Protein AF-C6PRY8-F1 (afdb_monomer_lite)

pLDDT: mean 89.49, std 10.5, range [47.91, 98.25]

Secondary structure (DSSP, 8-state):
-PPPHHHHHHHHHHHHHTT-----SEEEEEEETTEEEEEEEE-----TTS--SSSSPPPTT-EEEEEEEE-S-----S------HHHHHH-STT----GGGTS---HHHHHHHHHHHHHH-

Sequence (121 aa):
MGLSAANYNMLMELLDYYKVDVIKNASLIKYQDGTAEIKVIQKNYPNSNNRARFPYAIGPQGIATTVKLPVDHIVVSIGYISNNSLYEAVKGDNVYLIGDAKFPTNVMEAIWSAYEIAMEI

Organism: NCBI:txid536227

Structure (mmCIF, N/CA/C/O backbone):
data_AF-C6PRY8-F1
#
_entry.id   AF-C6PRY8-F1
#
loop_
_atom_site.group_PDB
_atom_site.id
_atom_site.type_symbol
_atom_site.label_atom_id
_atom_site.label_alt_id
_atom_site.label_comp_id
_atom_site.label_asym_id
_atom_site.label_entity_id
_atom_site.label_seq_id
_atom_site.pdbx_PDB_ins_code
_atom_site.Cartn_x
_atom_site.Cartn_y
_atom_site.Cartn_z
_atom_site.occupancy
_atom_site.B_iso_or_equiv
_atom_site.auth_seq_id
_atom_site.auth_comp_id
_atom_site.auth_asym_id
_atom_site.auth_atom_id
_atom_site.pdbx_PDB_model_num
ATOM 1 N N . MET A 1 1 ? 10.172 4.227 12.760 1.00 47.91 1 MET A N 1
ATOM 2 C CA . MET A 1 1 ? 11.074 3.104 13.098 1.00 47.91 1 MET A CA 1
ATOM 3 C C . MET A 1 1 ? 11.418 2.364 11.812 1.00 47.91 1 MET A C 1
ATOM 5 O O . MET A 1 1 ? 10.540 2.237 10.968 1.00 47.91 1 MET A O 1
ATOM 9 N N . GLY A 1 2 ? 12.677 1.968 11.610 1.00 62.31 2 GLY A N 1
ATOM 10 C CA . GLY A 1 2 ? 13.076 1.192 10.428 1.00 62.31 2 GLY A CA 1
ATOM 11 C C . GLY A 1 2 ? 12.588 -0.254 10.521 1.00 62.31 2 GLY A C 1
ATOM 12 O O . GLY A 1 2 ? 12.432 -0.777 11.623 1.00 62.31 2 GLY A O 1
ATOM 13 N N . LEU A 1 3 ? 12.339 -0.897 9.378 1.00 73.38 3 LEU A N 1
ATOM 14 C CA . LEU A 1 3 ? 12.062 -2.334 9.342 1.00 73.38 3 LEU A CA 1
ATOM 15 C C . LEU A 1 3 ? 13.277 -3.096 9.899 1.00 73.38 3 LEU A C 1
ATOM 17 O O . LEU A 1 3 ? 14.416 -2.715 9.626 1.00 73.38 3 LEU A O 1
ATOM 21 N N . SER A 1 4 ? 13.046 -4.178 10.646 1.00 89.06 4 SER A N 1
ATOM 22 C CA . SER A 1 4 ? 14.125 -5.088 11.048 1.00 89.06 4 SER A CA 1
ATOM 23 C C . SER A 1 4 ? 14.897 -5.554 9.812 1.00 89.06 4 SER A C 1
ATOM 25 O O . SER A 1 4 ? 14.297 -6.046 8.853 1.00 89.06 4 SER A O 1
ATOM 27 N N . ALA A 1 5 ? 16.225 -5.415 9.841 1.00 91.00 5 ALA A N 1
ATOM 28 C CA . ALA A 1 5 ? 17.087 -5.819 8.732 1.00 91.00 5 ALA A CA 1
ATOM 29 C C . ALA A 1 5 ? 16.930 -7.312 8.402 1.00 91.00 5 ALA A C 1
ATOM 31 O O . ALA A 1 5 ? 16.909 -7.681 7.232 1.00 91.00 5 ALA A O 1
ATOM 32 N N . ALA A 1 6 ? 16.740 -8.158 9.422 1.00 93.25 6 ALA A N 1
ATOM 33 C CA . ALA A 1 6 ? 16.499 -9.586 9.232 1.00 93.25 6 ALA A CA 1
ATOM 34 C C . ALA A 1 6 ? 15.191 -9.846 8.467 1.00 93.25 6 ALA A C 1
ATOM 36 O O . ALA A 1 6 ? 15.186 -10.603 7.500 1.00 93.25 6 ALA A O 1
ATOM 37 N N . ASN A 1 7 ? 14.105 -9.157 8.839 1.00 93.44 7 ASN A N 1
ATOM 38 C CA . ASN A 1 7 ? 12.811 -9.300 8.166 1.00 93.44 7 ASN A CA 1
ATOM 39 C C . ASN A 1 7 ? 12.884 -8.808 6.715 1.00 93.44 7 ASN A C 1
ATOM 41 O O . ASN A 1 7 ? 12.315 -9.428 5.820 1.00 93.44 7 ASN A O 1
ATOM 45 N N . TYR A 1 8 ? 13.596 -7.701 6.479 1.00 91.81 8 TYR A N 1
ATOM 46 C CA . TYR A 1 8 ? 13.797 -7.167 5.134 1.00 91.81 8 TYR A CA 1
ATOM 47 C C . TYR A 1 8 ? 14.550 -8.166 4.251 1.00 91.81 8 TYR A C 1
ATOM 49 O O . TYR A 1 8 ? 14.096 -8.481 3.153 1.00 91.81 8 TYR A O 1
ATOM 57 N N . ASN A 1 9 ? 15.681 -8.681 4.740 1.00 93.50 9 ASN A N 1
ATOM 58 C CA . ASN A 1 9 ? 16.528 -9.599 3.982 1.00 93.50 9 ASN A CA 1
ATOM 59 C C . ASN A 1 9 ? 15.794 -10.904 3.664 1.00 93.50 9 ASN A C 1
ATOM 61 O O . ASN A 1 9 ? 15.780 -11.309 2.506 1.00 93.50 9 ASN A O 1
ATOM 65 N N . MET A 1 10 ? 15.099 -11.491 4.645 1.00 95.56 10 MET A N 1
ATOM 66 C CA . MET A 1 10 ? 14.277 -12.685 4.430 1.00 95.56 10 MET A CA 1
ATOM 67 C C . MET A 1 10 ? 13.245 -12.465 3.316 1.00 95.56 10 MET A C 1
ATOM 69 O O . MET A 1 10 ? 13.084 -13.313 2.443 1.00 95.56 10 MET A O 1
ATOM 73 N N . LEU A 1 11 ? 12.554 -11.319 3.310 1.00 94.44 11 LEU A N 1
ATOM 74 C CA . LEU A 1 11 ? 11.578 -11.018 2.265 1.00 94.44 11 LEU A CA 1
ATOM 75 C C . LEU A 1 11 ? 12.238 -10.909 0.884 1.00 94.44 11 LEU A C 1
ATOM 77 O O . LEU A 1 11 ? 11.690 -11.420 -0.087 1.00 94.44 11 LEU A O 1
ATOM 81 N N . MET A 1 12 ? 13.401 -10.260 0.785 1.00 93.38 12 MET A N 1
ATOM 82 C CA . MET A 1 12 ? 14.124 -10.154 -0.487 1.00 93.38 12 MET A CA 1
ATOM 83 C C . MET A 1 12 ? 14.576 -11.525 -1.001 1.00 93.38 12 MET A C 1
ATOM 85 O O . MET A 1 12 ? 14.422 -11.800 -2.188 1.00 93.38 12 MET A O 1
ATOM 89 N N . GLU A 1 13 ? 15.066 -12.394 -0.116 1.00 95.50 13 GLU A N 1
ATOM 90 C CA . GLU A 1 13 ? 15.440 -13.773 -0.455 1.00 95.50 13 GLU A CA 1
ATOM 91 C C . GLU A 1 13 ? 14.233 -14.589 -0.933 1.00 95.50 13 GLU A C 1
ATOM 93 O O . GLU A 1 13 ? 14.338 -15.333 -1.905 1.00 95.50 13 GLU A O 1
ATOM 98 N N . LEU A 1 14 ? 13.062 -14.416 -0.310 1.00 97.12 14 LEU A N 1
ATOM 99 C CA . LEU A 1 14 ? 11.831 -15.069 -0.760 1.00 97.12 14 LEU A CA 1
ATOM 100 C C . LEU A 1 14 ? 11.388 -14.571 -2.141 1.00 97.12 14 LEU A C 1
ATOM 102 O O . LEU A 1 14 ? 11.016 -15.384 -2.984 1.00 97.12 14 LEU A O 1
ATOM 106 N N . LEU A 1 15 ? 11.429 -13.260 -2.391 1.00 96.56 15 LEU A N 1
ATOM 107 C CA . LEU A 1 15 ? 11.082 -12.705 -3.703 1.00 96.56 15 LEU A CA 1
ATOM 108 C C . LEU A 1 15 ? 12.004 -13.252 -4.801 1.00 96.56 15 LEU A C 1
ATOM 110 O O . LEU A 1 15 ? 11.510 -13.623 -5.864 1.00 96.56 15 LEU A O 1
ATOM 114 N N . ASP A 1 16 ? 13.306 -13.362 -4.527 1.00 95.81 16 ASP A N 1
ATOM 115 C CA . ASP A 1 16 ? 14.277 -13.950 -5.456 1.00 95.81 16 ASP A CA 1
ATOM 116 C C . ASP A 1 16 ? 14.021 -15.450 -5.679 1.00 95.81 16 ASP A C 1
ATOM 118 O O . ASP A 1 16 ? 13.931 -15.909 -6.819 1.00 95.81 16 ASP A O 1
ATOM 122 N N . TYR A 1 17 ? 13.783 -16.209 -4.603 1.00 96.56 17 TYR A N 1
ATOM 123 C CA . TYR A 1 17 ? 13.469 -17.640 -4.675 1.00 96.56 17 TYR A CA 1
ATOM 124 C C . TYR A 1 17 ? 12.234 -17.928 -5.544 1.00 96.56 17 TYR A C 1
ATOM 126 O O . TYR A 1 17 ? 12.247 -18.842 -6.373 1.00 96.56 17 TYR A O 1
ATOM 134 N N . TYR A 1 18 ? 11.179 -17.121 -5.397 1.00 97.81 18 TYR A N 1
ATOM 135 C CA . TYR A 1 18 ? 9.958 -17.219 -6.203 1.00 97.81 18 TYR A CA 1
ATOM 136 C C . TYR A 1 18 ? 10.048 -16.499 -7.556 1.00 97.81 18 TYR A C 1
ATOM 138 O O . TYR A 1 18 ? 9.070 -16.507 -8.303 1.00 97.81 18 TYR A O 1
ATOM 146 N N . LYS A 1 19 ? 11.211 -15.928 -7.902 1.00 96.75 19 LYS A N 1
ATOM 147 C CA . LYS A 1 19 ? 11.474 -15.236 -9.173 1.00 96.75 19 LYS A CA 1
ATOM 148 C C . LYS A 1 19 ? 10.493 -14.088 -9.432 1.00 96.75 19 LYS A C 1
ATOM 150 O O . LYS A 1 19 ? 9.995 -13.918 -10.542 1.00 96.75 19 LYS A O 1
ATOM 155 N N . VAL A 1 20 ? 10.188 -13.321 -8.388 1.00 96.38 20 VAL A N 1
ATOM 156 C CA . VAL A 1 20 ? 9.327 -12.141 -8.478 1.00 96.38 20 VAL A CA 1
ATOM 157 C C . VAL A 1 20 ? 10.146 -10.958 -8.986 1.00 96.38 20 VAL A C 1
ATOM 159 O O . VAL A 1 20 ? 11.085 -10.511 -8.328 1.00 96.38 20 VAL A O 1
ATOM 162 N N . ASP A 1 21 ? 9.757 -10.406 -10.134 1.00 93.50 21 ASP A N 1
ATOM 163 C CA . ASP A 1 21 ? 10.399 -9.219 -10.694 1.00 93.50 21 ASP A CA 1
ATOM 164 C C . ASP A 1 21 ? 10.050 -7.958 -9.887 1.00 93.50 21 ASP A C 1
ATOM 166 O O . ASP A 1 21 ? 8.900 -7.517 -9.829 1.00 93.50 21 ASP A O 1
ATOM 170 N N . VAL A 1 22 ? 11.064 -7.332 -9.278 1.00 91.81 22 VAL A N 1
ATOM 171 C CA . VAL A 1 22 ? 10.897 -6.118 -8.463 1.00 91.81 22 VAL A CA 1
ATOM 172 C C . VAL A 1 22 ? 11.379 -4.880 -9.217 1.00 91.81 22 VAL A C 1
ATOM 174 O O . VAL A 1 22 ? 12.580 -4.646 -9.379 1.00 91.81 22 VAL A O 1
ATOM 177 N N . ILE A 1 23 ? 10.439 -4.013 -9.601 1.00 91.00 23 ILE A N 1
ATOM 178 C CA . ILE A 1 23 ? 10.731 -2.733 -10.260 1.00 91.00 23 ILE A CA 1
ATOM 179 C C . ILE A 1 23 ? 10.607 -1.590 -9.245 1.00 91.00 23 ILE A C 1
ATOM 181 O O . ILE A 1 23 ? 9.522 -1.266 -8.767 1.00 91.00 23 ILE A O 1
ATOM 185 N N . LYS A 1 24 ? 11.732 -0.945 -8.916 1.00 89.88 24 LYS A N 1
ATOM 186 C CA . LYS A 1 24 ? 11.788 0.190 -7.974 1.00 89.88 24 LYS A CA 1
ATOM 187 C C . LYS A 1 24 ? 11.723 1.535 -8.693 1.00 89.88 24 LYS A C 1
ATOM 189 O O . LYS A 1 24 ? 12.070 1.637 -9.866 1.00 89.88 24 LYS A O 1
ATOM 194 N N . ASN A 1 25 ? 11.358 2.585 -7.952 1.00 90.94 25 ASN A N 1
ATOM 195 C CA . ASN A 1 25 ? 11.149 3.940 -8.486 1.00 90.94 25 ASN A CA 1
ATOM 196 C C . ASN A 1 25 ? 10.159 3.955 -9.664 1.00 90.94 25 ASN A C 1
ATOM 198 O O . ASN A 1 25 ? 10.344 4.695 -10.632 1.00 90.94 25 ASN A O 1
ATOM 202 N N . ALA A 1 26 ? 9.153 3.088 -9.587 1.00 92.38 26 ALA A N 1
ATOM 203 C CA . ALA A 1 26 ? 8.157 2.883 -10.616 1.00 92.38 26 ALA A CA 1
ATOM 204 C C . ALA A 1 26 ? 6.792 3.394 -10.145 1.00 92.38 26 ALA A C 1
ATOM 206 O O . ALA A 1 26 ? 6.477 3.358 -8.955 1.00 92.38 26 ALA A O 1
ATOM 207 N N . SER A 1 27 ? 5.973 3.866 -11.077 1.00 94.25 27 SER A N 1
ATOM 208 C CA . SER A 1 27 ? 4.586 4.256 -10.825 1.00 94.25 27 SER A CA 1
ATOM 209 C C . SER A 1 27 ? 3.723 3.841 -12.008 1.00 94.25 27 SER A C 1
ATOM 211 O O . SER A 1 27 ? 4.053 4.150 -13.155 1.00 94.25 27 SER A O 1
ATOM 213 N N . LEU A 1 28 ? 2.620 3.145 -11.732 1.00 94.12 28 LEU A N 1
ATOM 214 C CA . LEU A 1 28 ? 1.623 2.802 -12.741 1.00 94.12 28 LEU A CA 1
ATOM 215 C C . LEU A 1 28 ? 0.912 4.084 -13.194 1.00 94.12 28 LEU A C 1
ATOM 217 O O . LEU A 1 28 ? 0.346 4.797 -12.370 1.00 94.12 28 LEU A O 1
ATOM 221 N N . ILE A 1 29 ? 0.956 4.382 -14.492 1.00 94.56 29 ILE A N 1
ATOM 222 C CA . ILE A 1 29 ? 0.251 5.529 -15.078 1.00 94.56 29 ILE A CA 1
ATOM 223 C C . ILE A 1 29 ? -1.145 5.101 -15.523 1.00 94.56 29 ILE A C 1
ATOM 225 O O . ILE A 1 29 ? -2.121 5.815 -15.304 1.00 94.56 29 ILE A O 1
ATOM 229 N N . LYS A 1 30 ? -1.226 3.954 -16.202 1.00 94.31 30 LYS A N 1
ATOM 230 C CA . LYS A 1 30 ? -2.427 3.533 -16.920 1.00 94.31 30 LYS A CA 1
ATOM 231 C C . LYS A 1 30 ? -2.412 2.031 -17.181 1.00 94.31 30 LYS A C 1
ATOM 233 O O . LYS A 1 30 ? -1.351 1.447 -17.366 1.00 94.31 30 LYS A O 1
ATOM 238 N N . TYR A 1 31 ? -3.597 1.432 -17.231 1.00 94.06 31 TYR A N 1
ATOM 239 C CA . TYR A 1 31 ? -3.808 0.056 -17.672 1.00 94.06 31 TYR A CA 1
ATOM 240 C C . TYR A 1 31 ? -4.977 0.019 -18.651 1.00 94.06 31 TYR A C 1
ATOM 242 O O . TYR A 1 31 ? -6.083 0.426 -18.292 1.00 94.06 31 TYR A O 1
ATOM 250 N N . GLN A 1 32 ? -4.716 -0.395 -19.890 1.00 93.31 32 GLN A N 1
ATOM 251 C CA . GLN A 1 32 ? -5.715 -0.549 -20.952 1.00 93.31 32 GLN A CA 1
ATOM 252 C C . GLN A 1 32 ? -5.319 -1.714 -21.854 1.00 93.31 32 GLN A C 1
ATOM 254 O O . GLN A 1 32 ? -4.131 -1.944 -22.072 1.00 93.31 32 GLN A O 1
ATOM 259 N N . ASP A 1 33 ? -6.318 -2.439 -22.356 1.00 92.31 33 ASP A N 1
ATOM 260 C CA . ASP A 1 33 ? -6.144 -3.511 -23.343 1.00 92.31 33 ASP A CA 1
ATOM 261 C C . ASP A 1 33 ? -5.077 -4.551 -22.941 1.00 92.31 33 ASP A C 1
ATOM 263 O O . ASP A 1 33 ? -4.218 -4.930 -23.736 1.00 92.31 33 ASP A O 1
ATOM 267 N N . GLY A 1 34 ? -5.074 -4.970 -21.667 1.00 93.06 34 GLY A N 1
ATOM 268 C CA . GLY A 1 34 ? -4.114 -5.957 -21.147 1.00 93.06 34 GLY A CA 1
ATOM 269 C C . GLY A 1 34 ? -2.676 -5.444 -21.020 1.00 93.06 34 GLY A C 1
ATOM 270 O O . GLY A 1 34 ? -1.754 -6.229 -20.821 1.00 93.06 34 GLY A O 1
ATOM 271 N N . THR A 1 35 ? -2.447 -4.133 -21.149 1.00 95.19 35 THR A N 1
ATOM 272 C CA . THR A 1 35 ? -1.113 -3.528 -21.073 1.00 95.19 35 THR A CA 1
ATOM 273 C C . THR A 1 35 ? -1.053 -2.454 -19.991 1.00 95.19 35 THR A C 1
ATOM 275 O O . THR A 1 35 ? -1.803 -1.475 -20.005 1.00 95.19 35 THR A O 1
ATOM 278 N N . ALA A 1 36 ? -0.116 -2.616 -19.059 1.00 95.50 36 ALA A N 1
ATOM 279 C CA . ALA A 1 36 ? 0.219 -1.632 -18.041 1.00 95.50 36 ALA A CA 1
ATOM 280 C C . ALA A 1 36 ? 1.323 -0.689 -18.542 1.00 95.50 36 ALA A C 1
ATOM 282 O O . ALA A 1 36 ? 2.397 -1.125 -18.958 1.00 95.50 36 ALA A O 1
ATOM 283 N N . GLU A 1 37 ? 1.077 0.617 -18.471 1.00 95.62 37 GLU A N 1
ATOM 284 C CA . GLU A 1 37 ? 2.069 1.661 -18.722 1.00 95.62 37 GLU A CA 1
ATOM 285 C C . GLU A 1 37 ? 2.658 2.134 -17.393 1.00 95.62 37 GLU A C 1
ATOM 287 O O . GLU A 1 37 ? 1.965 2.694 -16.538 1.00 95.62 37 GLU A O 1
ATOM 292 N N . ILE A 1 38 ? 3.957 1.907 -17.220 1.00 94.38 38 ILE A N 1
ATOM 293 C CA . ILE A 1 38 ? 4.679 2.144 -15.974 1.00 94.38 38 ILE A CA 1
ATOM 294 C C . ILE A 1 38 ? 5.745 3.208 -16.223 1.00 94.38 38 ILE A C 1
ATOM 296 O O . ILE A 1 38 ? 6.599 3.065 -17.097 1.00 94.38 38 ILE A O 1
ATOM 300 N N . LYS A 1 39 ? 5.733 4.273 -15.424 1.00 94.50 39 LYS A N 1
ATOM 301 C CA . LYS A 1 39 ? 6.807 5.267 -15.382 1.00 94.50 39 LYS A CA 1
ATOM 302 C C . LYS A 1 39 ? 7.892 4.782 -14.439 1.00 94.50 39 LYS A C 1
ATOM 304 O O . LYS A 1 39 ? 7.617 4.608 -13.259 1.00 94.50 39 LYS A O 1
ATOM 309 N N . VAL A 1 40 ? 9.116 4.628 -14.922 1.00 91.88 40 VAL A N 1
ATOM 310 C CA . VAL A 1 40 ? 10.281 4.257 -14.113 1.00 91.88 40 VAL A CA 1
ATOM 311 C C . VAL A 1 40 ? 11.268 5.415 -14.096 1.00 91.88 40 VAL A C 1
ATOM 313 O O . VAL A 1 40 ? 11.645 5.936 -15.146 1.00 91.88 40 VAL A O 1
ATOM 316 N N . ILE A 1 41 ? 11.699 5.825 -12.906 1.00 88.31 41 ILE A N 1
ATOM 317 C CA . ILE A 1 41 ? 12.750 6.830 -12.740 1.00 88.31 41 ILE A CA 1
ATOM 318 C C . ILE A 1 41 ? 14.092 6.107 -12.635 1.00 88.31 41 ILE A C 1
ATOM 320 O O . ILE A 1 41 ? 14.409 5.469 -11.628 1.00 88.31 41 ILE A O 1
ATOM 324 N N . GLN A 1 42 ? 14.900 6.233 -13.681 1.00 80.50 42 GLN A N 1
ATOM 325 C CA . GLN A 1 42 ? 16.249 5.693 -13.726 1.00 80.50 42 GLN A CA 1
ATOM 326 C C . GLN A 1 42 ? 17.231 6.714 -13.157 1.00 80.50 42 GLN A C 1
ATOM 328 O O . GLN A 1 42 ? 17.368 7.834 -13.652 1.00 80.50 42 GLN A O 1
ATOM 333 N N . LYS A 1 43 ? 17.929 6.314 -12.098 1.00 75.81 43 LYS A N 1
ATOM 334 C CA . LYS A 1 43 ? 19.009 7.093 -11.490 1.00 75.81 43 LYS A CA 1
ATOM 335 C C . LYS A 1 43 ? 20.357 6.516 -11.905 1.00 75.81 43 LYS A C 1
ATOM 337 O O . LYS A 1 43 ? 20.497 5.303 -12.065 1.00 75.81 43 LYS A O 1
ATOM 342 N N . ASN A 1 44 ? 21.359 7.380 -12.039 1.00 70.38 44 ASN A N 1
ATOM 343 C CA . ASN A 1 44 ? 22.718 6.980 -12.398 1.00 70.38 44 ASN A CA 1
ATOM 344 C C . ASN A 1 44 ? 23.501 6.504 -11.164 1.00 70.38 44 ASN A C 1
ATOM 346 O O . ASN A 1 44 ? 24.512 7.095 -10.794 1.00 70.38 44 ASN A O 1
ATOM 350 N N . TYR A 1 45 ? 23.001 5.467 -10.485 1.00 68.44 45 TYR A N 1
ATOM 351 C CA . TYR A 1 45 ? 23.767 4.841 -9.411 1.00 68.44 45 TYR A CA 1
ATOM 352 C C . TYR A 1 45 ? 24.940 4.048 -10.006 1.00 68.44 45 TYR A C 1
ATOM 354 O O . TYR A 1 45 ? 24.733 3.333 -10.997 1.00 68.44 45 TYR A O 1
ATOM 362 N N . PRO A 1 46 ? 26.146 4.156 -9.419 1.00 63.25 46 PRO A N 1
ATOM 363 C CA . PRO A 1 46 ? 27.286 3.363 -9.843 1.00 63.25 46 PRO A CA 1
ATOM 364 C C . PRO A 1 46 ? 26.978 1.868 -9.710 1.00 63.25 46 PRO A C 1
ATOM 366 O O . PRO A 1 46 ? 26.298 1.437 -8.778 1.00 63.25 46 PRO A O 1
ATOM 369 N N . ASN A 1 47 ? 27.440 1.075 -10.675 1.00 67.94 47 ASN A N 1
ATOM 370 C CA . ASN A 1 47 ? 27.351 -0.382 -10.599 1.00 67.94 47 ASN A CA 1
ATOM 371 C C . ASN A 1 47 ? 28.323 -0.947 -9.542 1.00 67.94 47 ASN A C 1
ATOM 373 O O . ASN A 1 47 ? 29.090 -0.207 -8.932 1.00 67.94 47 ASN A O 1
ATOM 377 N N . SER A 1 48 ? 28.327 -2.269 -9.348 1.00 66.69 48 SER A N 1
ATOM 378 C CA . SER A 1 48 ? 29.225 -2.965 -8.407 1.00 66.69 48 SER A CA 1
ATOM 379 C C . SER A 1 48 ? 30.721 -2.711 -8.647 1.00 66.69 48 SER A C 1
ATOM 381 O O . SER A 1 48 ? 31.521 -2.889 -7.737 1.00 66.69 48 SER A O 1
ATOM 383 N N . ASN A 1 49 ? 31.095 -2.238 -9.839 1.00 74.62 49 ASN A N 1
ATOM 384 C CA . ASN A 1 49 ? 32.458 -1.848 -10.207 1.00 74.62 49 ASN A CA 1
ATOM 385 C C . ASN A 1 49 ? 32.681 -0.326 -10.131 1.00 74.62 49 ASN A C 1
ATOM 387 O O . ASN A 1 49 ? 33.596 0.200 -10.765 1.00 74.62 49 ASN A O 1
ATOM 391 N N . ASN A 1 50 ? 31.825 0.395 -9.403 1.00 73.50 50 ASN A N 1
ATOM 392 C CA . ASN A 1 50 ? 31.858 1.845 -9.220 1.00 73.50 50 ASN A CA 1
ATOM 393 C C . ASN A 1 50 ? 31.783 2.679 -10.517 1.00 73.50 50 ASN A C 1
ATOM 395 O O . ASN A 1 50 ? 32.140 3.857 -10.528 1.00 73.50 50 ASN A O 1
ATOM 399 N N . ARG A 1 51 ? 31.300 2.100 -11.624 1.00 71.31 51 ARG A N 1
ATOM 400 C CA . ARG A 1 51 ? 31.130 2.811 -12.900 1.00 71.31 51 ARG A CA 1
ATOM 401 C C . ARG A 1 51 ? 29.720 3.368 -13.023 1.00 71.31 51 ARG A C 1
ATOM 403 O O . ARG A 1 51 ? 28.751 2.676 -12.709 1.00 71.31 51 ARG A O 1
ATOM 410 N N . ALA A 1 52 ? 29.612 4.595 -13.532 1.00 64.69 52 ALA A N 1
ATOM 411 C CA . ALA A 1 52 ? 28.334 5.183 -13.915 1.00 64.69 52 ALA A CA 1
ATOM 412 C C . ALA A 1 52 ? 27.610 4.274 -14.922 1.00 64.69 52 ALA A C 1
ATOM 414 O O . ALA A 1 52 ? 28.224 3.728 -15.840 1.00 64.69 52 ALA A O 1
ATOM 415 N N . ARG A 1 53 ? 26.298 4.106 -14.738 1.00 67.50 53 ARG A N 1
ATOM 416 C CA . ARG A 1 53 ? 25.446 3.291 -15.613 1.00 67.50 53 ARG A CA 1
ATOM 417 C C . ARG A 1 53 ? 25.203 3.974 -16.961 1.00 67.50 53 ARG A C 1
ATOM 419 O O . ARG A 1 53 ? 25.060 3.289 -17.967 1.00 67.50 53 ARG A O 1
ATOM 426 N N . PHE A 1 54 ? 25.170 5.305 -16.979 1.00 71.19 54 PHE A N 1
ATOM 427 C CA . PHE A 1 54 ? 24.959 6.107 -18.183 1.00 71.19 54 PHE A CA 1
ATOM 428 C C . PHE A 1 54 ? 26.183 6.976 -18.505 1.00 71.19 54 PHE A C 1
ATOM 430 O O . PHE A 1 54 ? 26.809 7.493 -17.576 1.00 71.19 54 PHE A O 1
ATOM 437 N N . PRO A 1 55 ? 26.503 7.180 -19.801 1.00 72.25 55 PRO A N 1
ATOM 438 C CA . PRO A 1 55 ? 27.650 7.981 -20.237 1.00 72.25 55 PRO A CA 1
ATOM 439 C C . PRO A 1 55 ? 27.441 9.500 -20.089 1.00 72.25 55 PRO A C 1
ATOM 441 O O . PRO A 1 55 ? 28.369 10.267 -20.321 1.00 72.25 55 PRO A O 1
ATOM 444 N N . TYR A 1 56 ? 26.241 9.947 -19.707 1.00 70.62 56 TYR A N 1
ATOM 445 C CA . TYR A 1 56 ? 25.881 11.354 -19.519 1.00 70.62 56 TYR A CA 1
ATOM 446 C C . TYR A 1 56 ? 25.457 11.648 -18.074 1.00 70.62 56 TYR A C 1
ATOM 448 O O . TYR A 1 56 ? 24.963 10.775 -17.353 1.00 70.62 56 TYR A O 1
ATOM 456 N N . ALA A 1 57 ? 25.650 12.901 -17.650 1.00 68.56 57 ALA A N 1
ATOM 457 C CA . ALA A 1 57 ? 25.256 13.367 -16.327 1.00 68.56 57 ALA A CA 1
ATOM 458 C C . ALA A 1 57 ? 23.727 13.359 -16.195 1.00 68.56 57 ALA A C 1
ATOM 460 O O . ALA A 1 57 ? 23.020 14.056 -16.920 1.00 68.56 57 ALA A O 1
ATOM 461 N N . ILE A 1 58 ? 23.221 12.570 -15.250 1.00 71.81 58 ILE A N 1
ATOM 462 C CA . ILE A 1 58 ? 21.811 12.566 -14.866 1.00 71.81 58 ILE A CA 1
ATOM 463 C C . ILE A 1 58 ? 21.711 13.338 -13.557 1.00 71.81 58 ILE A C 1
ATOM 465 O O . ILE A 1 58 ? 22.382 12.991 -12.585 1.00 71.81 58 ILE A O 1
ATOM 469 N N . GLY A 1 59 ? 20.888 14.387 -13.540 1.00 68.94 59 GLY A N 1
ATOM 470 C CA . GLY A 1 59 ? 20.641 15.163 -12.328 1.00 68.94 59 GLY A CA 1
ATOM 471 C C . GLY A 1 59 ? 20.048 14.307 -11.196 1.00 68.94 59 GLY A C 1
ATOM 472 O O . GLY A 1 59 ? 19.553 13.204 -11.437 1.00 68.94 59 GLY A O 1
ATOM 473 N N . PRO A 1 60 ? 20.022 14.815 -9.953 1.00 68.69 60 PRO A N 1
ATOM 474 C CA . PRO A 1 60 ? 19.533 14.071 -8.781 1.00 68.69 60 PRO A CA 1
ATOM 475 C C . PRO A 1 60 ? 18.080 13.570 -8.915 1.00 68.69 60 PRO A C 1
ATOM 477 O O . PRO A 1 60 ? 17.684 12.613 -8.249 1.00 68.69 60 PRO A O 1
ATOM 480 N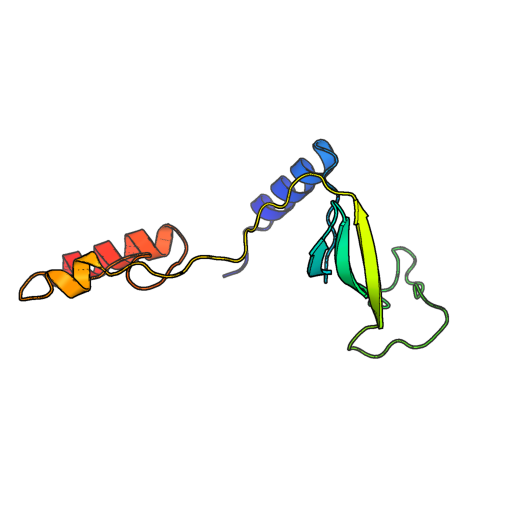 N . GLN A 1 61 ? 17.307 14.189 -9.812 1.00 72.81 61 GLN A N 1
ATOM 481 C CA . GLN A 1 61 ? 15.919 13.859 -10.149 1.00 72.81 61 GLN A CA 1
ATOM 482 C C . GLN A 1 61 ? 15.775 12.556 -10.974 1.00 72.81 61 GLN A C 1
ATOM 484 O O . GLN A 1 61 ? 14.695 11.969 -10.996 1.00 72.81 61 GLN A O 1
ATOM 489 N N . GLY A 1 62 ? 16.842 12.063 -11.619 1.00 79.50 62 GLY A N 1
ATOM 490 C CA . GLY A 1 62 ? 16.781 10.902 -12.521 1.00 79.50 62 GLY A CA 1
ATOM 491 C C . GLY A 1 62 ? 16.196 11.216 -13.908 1.00 79.50 62 GLY A C 1
ATOM 492 O O . GLY A 1 62 ? 15.783 12.341 -14.183 1.00 79.50 62 GLY A O 1
ATOM 493 N N . ILE A 1 63 ? 16.156 10.213 -14.791 1.00 82.88 63 ILE A N 1
ATOM 494 C CA . ILE A 1 63 ? 15.445 10.265 -16.081 1.00 82.88 63 ILE A CA 1
ATOM 495 C C . ILE A 1 63 ? 14.198 9.389 -15.983 1.00 82.88 63 ILE A C 1
ATOM 497 O O . ILE A 1 63 ? 14.282 8.227 -15.587 1.00 82.88 63 ILE A O 1
ATOM 501 N N . ALA A 1 64 ? 13.043 9.937 -16.359 1.00 85.69 64 ALA A N 1
ATOM 502 C CA . ALA A 1 64 ? 11.814 9.165 -16.465 1.00 85.69 64 ALA A CA 1
ATOM 503 C C . ALA A 1 64 ? 11.759 8.421 -17.806 1.00 85.69 64 ALA A C 1
ATOM 505 O O . ALA A 1 64 ? 11.927 9.020 -18.867 1.00 85.69 64 ALA A O 1
ATOM 506 N N . THR A 1 65 ? 11.479 7.124 -17.757 1.00 88.88 65 THR A N 1
ATOM 507 C CA . THR A 1 65 ? 11.223 6.281 -18.929 1.00 88.88 65 THR A CA 1
ATOM 508 C C . THR A 1 65 ? 9.884 5.583 -18.751 1.00 88.88 65 THR A C 1
ATOM 510 O O . THR A 1 65 ? 9.552 5.166 -17.643 1.00 88.88 65 THR A O 1
ATOM 513 N N . THR A 1 66 ? 9.121 5.441 -19.830 1.00 92.06 66 THR A N 1
ATOM 514 C CA . THR A 1 66 ? 7.875 4.670 -19.818 1.00 92.06 66 THR A CA 1
ATOM 515 C C . THR A 1 66 ? 8.143 3.264 -20.333 1.00 92.06 66 THR A C 1
ATOM 517 O O . THR A 1 66 ? 8.709 3.094 -21.412 1.00 92.06 66 THR A O 1
ATOM 520 N N . VAL A 1 67 ? 7.726 2.265 -19.563 1.00 92.81 67 VAL A N 1
ATOM 521 C CA . VAL A 1 67 ? 7.787 0.842 -19.904 1.00 92.81 67 VAL A CA 1
ATOM 522 C C . VAL A 1 67 ? 6.360 0.334 -20.082 1.00 92.81 67 VAL A C 1
ATOM 524 O O . VAL A 1 67 ? 5.475 0.699 -19.309 1.00 92.81 67 VAL A O 1
ATOM 527 N N . LYS A 1 68 ? 6.134 -0.494 -21.103 1.00 94.69 68 LYS A N 1
ATOM 528 C CA . LYS A 1 68 ? 4.858 -1.179 -21.330 1.00 94.69 68 LYS A CA 1
ATOM 529 C C . LYS A 1 68 ? 5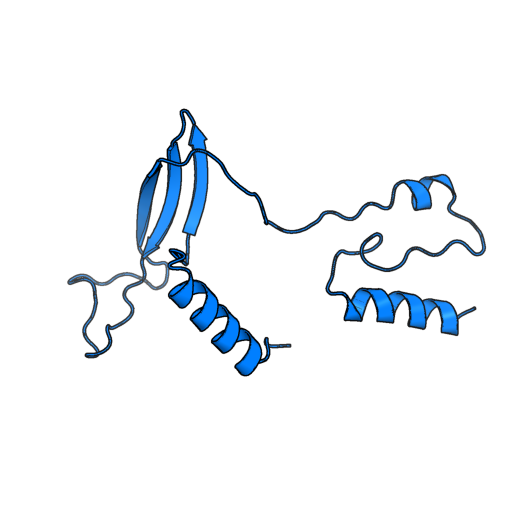.009 -2.645 -20.955 1.00 94.69 68 LYS A C 1
ATOM 531 O O . LYS A 1 68 ? 5.920 -3.297 -21.460 1.00 94.69 68 LYS A O 1
ATOM 536 N N . LEU A 1 69 ? 4.139 -3.135 -20.079 1.00 94.44 69 LEU A N 1
ATOM 537 C CA . LEU A 1 69 ? 4.150 -4.516 -19.609 1.00 94.44 69 LEU A CA 1
ATOM 538 C C . LEU A 1 69 ? 2.792 -5.170 -19.907 1.00 94.44 69 LEU A C 1
ATOM 540 O O . LEU A 1 69 ? 1.781 -4.676 -19.403 1.00 94.44 69 LEU A O 1
ATOM 544 N N . PRO A 1 70 ? 2.739 -6.245 -20.711 1.00 96.06 70 PRO A N 1
ATOM 545 C CA . PRO A 1 70 ? 1.518 -7.025 -20.863 1.00 96.06 70 PRO A CA 1
ATOM 546 C C . PRO A 1 70 ? 1.228 -7.773 -19.555 1.00 96.06 70 PRO A C 1
ATOM 548 O O . PRO A 1 70 ? 2.106 -8.458 -19.031 1.00 96.06 70 PRO A O 1
ATOM 551 N N . VAL 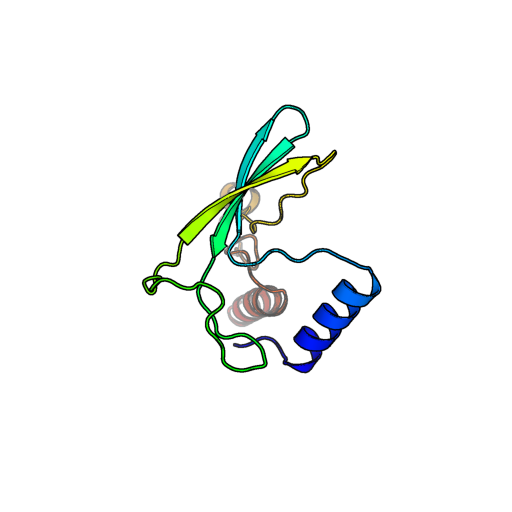A 1 71 ? 0.021 -7.613 -19.015 1.00 94.56 71 VAL A N 1
ATOM 552 C CA . VAL A 1 71 ? -0.433 -8.264 -17.778 1.00 94.56 71 VAL A CA 1
ATOM 553 C C . VAL A 1 71 ? -1.915 -8.609 -17.877 1.00 94.56 71 VAL A C 1
ATOM 555 O O . VAL A 1 71 ? -2.700 -7.822 -18.401 1.00 94.56 71 VAL A O 1
ATOM 558 N N . ASP A 1 72 ? -2.309 -9.751 -17.319 1.00 95.19 72 ASP A N 1
ATOM 559 C CA . ASP A 1 72 ? -3.719 -10.165 -17.276 1.00 95.19 72 ASP A CA 1
ATOM 560 C C . ASP A 1 72 ? -4.481 -9.498 -16.119 1.00 95.19 72 ASP A C 1
ATOM 562 O O . ASP A 1 72 ? -5.657 -9.141 -16.232 1.00 95.19 72 ASP A O 1
ATOM 566 N N . HIS A 1 73 ? -3.796 -9.307 -14.988 1.00 94.12 73 HIS 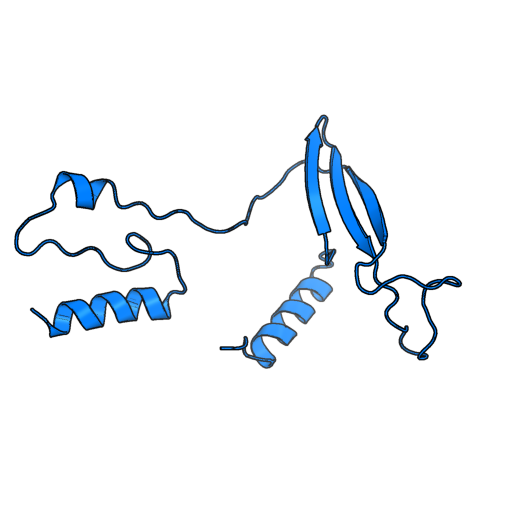A N 1
ATOM 567 C CA . HIS A 1 73 ? -4.384 -8.817 -13.746 1.00 94.12 73 HIS A CA 1
ATOM 568 C C . HIS A 1 73 ? -3.489 -7.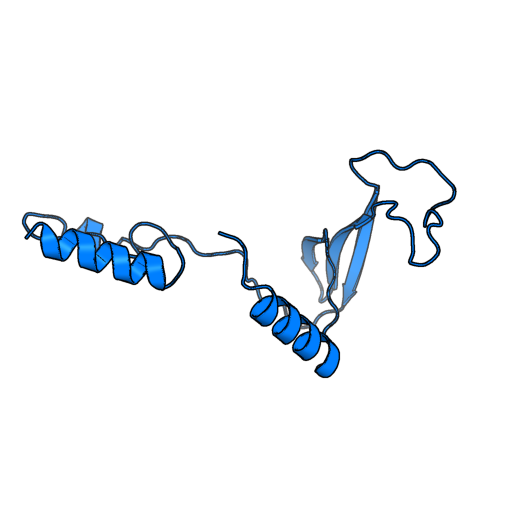792 -13.053 1.00 94.12 73 HIS A C 1
ATOM 570 O O . HIS A 1 73 ? -2.263 -7.889 -13.070 1.00 94.12 73 HIS A O 1
ATOM 576 N N . ILE A 1 74 ? -4.130 -6.831 -12.383 1.00 94.00 74 ILE A N 1
ATOM 577 C CA . ILE A 1 74 ? -3.469 -5.847 -11.526 1.00 94.00 74 ILE A CA 1
ATOM 578 C C . ILE A 1 74 ? -4.043 -5.958 -10.121 1.00 94.00 74 ILE A C 1
ATOM 580 O O . ILE A 1 74 ? -5.244 -5.794 -9.915 1.00 94.00 74 ILE A O 1
ATOM 584 N N . VAL A 1 75 ? -3.160 -6.186 -9.153 1.00 95.88 75 VAL A N 1
ATOM 585 C CA . VAL A 1 75 ? -3.478 -6.094 -7.728 1.00 95.88 75 VAL A CA 1
ATOM 586 C C . VAL A 1 75 ? -3.033 -4.721 -7.229 1.00 95.88 75 VAL A C 1
ATOM 588 O O . VAL A 1 75 ? -1.871 -4.345 -7.379 1.00 95.88 75 VAL A O 1
ATOM 591 N N . VAL A 1 76 ? -3.962 -3.954 -6.655 1.00 94.56 76 VAL A N 1
ATOM 592 C CA . VAL A 1 76 ? -3.702 -2.596 -6.162 1.00 94.56 76 VAL A CA 1
ATOM 593 C C . VAL A 1 76 ? -3.487 -2.636 -4.650 1.00 94.56 76 VAL A C 1
ATOM 595 O O . VAL A 1 76 ? -4.422 -2.858 -3.888 1.00 94.56 76 VAL A O 1
ATOM 598 N N . SER A 1 77 ? -2.251 -2.389 -4.214 1.00 95.31 77 SER A N 1
ATOM 599 C CA . SER A 1 77 ? -1.856 -2.367 -2.797 1.00 95.31 77 SER A CA 1
ATOM 600 C C . SER A 1 77 ? -1.246 -1.010 -2.428 1.00 95.31 77 SER A C 1
ATOM 602 O O . SER A 1 77 ? -0.053 -0.904 -2.158 1.00 95.31 77 SER A O 1
ATOM 604 N N . ILE A 1 78 ? -2.065 0.048 -2.470 1.00 94.44 78 ILE A N 1
ATOM 605 C CA . ILE A 1 78 ? -1.634 1.456 -2.314 1.00 94.44 78 ILE A CA 1
ATOM 606 C C . ILE A 1 78 ? -1.972 2.072 -0.945 1.00 94.44 78 ILE A C 1
ATOM 608 O O . ILE A 1 78 ? -1.899 3.287 -0.779 1.00 94.44 78 ILE A O 1
ATOM 612 N N . GLY A 1 79 ? -2.334 1.240 0.033 1.00 94.06 79 GLY A N 1
ATOM 613 C CA . GLY A 1 79 ? -2.759 1.665 1.367 1.00 94.06 79 GLY A CA 1
ATOM 614 C C . GLY A 1 79 ? -4.267 1.537 1.584 1.00 94.06 79 GLY A C 1
ATOM 615 O O . GLY A 1 79 ? -4.977 0.950 0.767 1.00 94.06 79 GLY A O 1
ATOM 616 N N . TYR A 1 80 ? -4.734 2.075 2.709 1.00 95.75 80 TYR A N 1
ATOM 617 C CA . TYR A 1 80 ? -6.111 1.948 3.187 1.00 95.75 80 TYR A CA 1
ATOM 618 C C . TYR A 1 80 ? -6.718 3.323 3.482 1.00 95.75 80 TYR A C 1
ATOM 620 O O . TYR A 1 80 ? -5.998 4.276 3.782 1.00 95.75 80 TYR A O 1
ATOM 628 N N . ILE A 1 81 ? -8.047 3.410 3.424 1.00 96.50 81 ILE A N 1
ATOM 629 C CA . ILE A 1 81 ? -8.827 4.575 3.858 1.00 96.50 81 ILE A CA 1
ATOM 630 C C . ILE A 1 81 ? -9.613 4.153 5.101 1.00 96.50 81 ILE A C 1
ATOM 632 O O . ILE A 1 81 ? -10.213 3.077 5.100 1.00 96.50 81 ILE A O 1
ATOM 636 N N . SER A 1 82 ? -9.612 4.988 6.143 1.00 97.62 82 SER A N 1
ATOM 637 C CA . SER A 1 82 ? -10.408 4.753 7.351 1.00 97.62 82 SER A CA 1
ATOM 638 C C . SER A 1 82 ? -11.879 4.519 7.013 1.00 97.62 82 SER A C 1
ATOM 640 O O . SER A 1 82 ? -12.466 5.262 6.226 1.00 97.62 82 SER A O 1
ATOM 642 N N . ASN A 1 83 ? -12.500 3.546 7.676 1.00 97.81 83 ASN A N 1
ATOM 643 C CA . ASN A 1 83 ? -13.951 3.399 7.679 1.00 97.81 83 ASN A CA 1
ATOM 644 C C . ASN A 1 83 ? -14.489 3.596 9.099 1.00 97.81 83 ASN A C 1
ATOM 646 O O . ASN A 1 83 ? -14.420 2.693 9.928 1.00 97.81 83 ASN A O 1
ATOM 650 N N . ASN A 1 84 ? -15.056 4.774 9.352 1.00 97.44 84 ASN A N 1
ATOM 651 C CA . ASN A 1 84 ? -15.681 5.156 10.620 1.00 97.44 84 ASN A CA 1
ATOM 652 C C . ASN A 1 84 ? -17.202 5.364 10.493 1.00 97.44 84 ASN A C 1
ATOM 654 O O . ASN A 1 84 ? -17.812 5.986 11.359 1.00 97.44 84 ASN A O 1
ATOM 658 N N . SER A 1 85 ? -17.831 4.839 9.435 1.00 98.06 85 SER A N 1
ATOM 659 C CA . SER A 1 85 ? -19.260 5.055 9.152 1.00 98.06 85 SER A CA 1
ATOM 660 C C . SER A 1 85 ? -20.181 4.649 10.307 1.00 98.06 85 SER A C 1
ATOM 662 O O . SER A 1 85 ? -21.087 5.398 10.668 1.00 98.06 85 SER A O 1
ATOM 664 N N . LEU A 1 86 ? -19.921 3.494 10.929 1.00 97.56 86 LEU A N 1
ATOM 665 C CA . LEU A 1 86 ? -20.678 3.031 12.092 1.00 97.56 86 LEU A CA 1
ATOM 666 C C . LEU A 1 86 ? -20.503 3.973 13.287 1.00 97.56 86 LEU A C 1
ATOM 668 O O . LEU A 1 86 ? -21.488 4.317 13.930 1.00 97.56 86 LEU A O 1
ATOM 672 N N . TYR A 1 87 ? -19.270 4.408 13.556 1.00 97.44 87 TYR A N 1
ATOM 673 C CA . TYR A 1 87 ? -18.982 5.341 14.644 1.00 97.44 87 TYR A CA 1
ATOM 674 C C . TYR A 1 87 ? -19.761 6.646 14.470 1.00 97.44 87 TYR A C 1
ATOM 676 O O . TYR A 1 87 ? -20.437 7.075 15.398 1.00 97.44 87 TYR A O 1
ATOM 684 N N . GLU A 1 88 ? -19.753 7.236 13.273 1.00 97.75 88 GLU A N 1
ATOM 685 C CA . GLU A 1 88 ? -20.511 8.465 13.009 1.00 97.75 88 GLU A CA 1
ATOM 686 C C . GLU A 1 88 ? -22.024 8.291 13.202 1.00 97.75 88 GLU A C 1
ATOM 688 O O . GLU A 1 88 ? -22.694 9.231 13.628 1.00 97.75 88 GLU A O 1
ATOM 693 N N . ALA A 1 89 ? -22.556 7.095 12.930 1.00 98.25 89 ALA A N 1
ATOM 694 C CA . ALA A 1 89 ? -23.975 6.791 13.085 1.00 98.25 89 ALA A CA 1
ATOM 695 C C . ALA A 1 89 ? -24.419 6.626 14.550 1.00 98.25 89 ALA A C 1
ATOM 697 O O . ALA A 1 89 ? -25.582 6.884 14.852 1.00 98.25 89 ALA A O 1
ATOM 698 N N . VAL A 1 90 ? -23.527 6.188 15.448 1.00 97.31 90 VAL A N 1
ATOM 699 C CA . VAL A 1 90 ? -23.879 5.848 16.844 1.00 97.31 90 VAL A CA 1
ATOM 700 C C . VAL A 1 90 ? -23.108 6.638 17.902 1.00 97.31 90 VAL A C 1
ATOM 702 O O . VAL A 1 90 ? -23.246 6.342 19.086 1.00 97.31 90 VAL A O 1
ATOM 705 N N . LYS A 1 91 ? -22.286 7.619 17.508 1.00 96.12 91 LYS A N 1
ATOM 706 C CA . LYS A 1 91 ? -21.457 8.403 18.436 1.00 96.12 91 LYS A CA 1
ATOM 707 C C . LYS A 1 91 ? -22.281 9.011 19.574 1.00 96.12 91 LYS A C 1
ATOM 709 O O . LYS A 1 91 ? -23.368 9.547 19.362 1.00 96.12 91 LYS A O 1
ATOM 714 N N . GLY A 1 92 ? -21.723 8.958 20.776 1.00 94.31 92 GLY A N 1
ATOM 715 C CA . GLY A 1 92 ? -22.353 9.415 22.007 1.00 94.31 92 GLY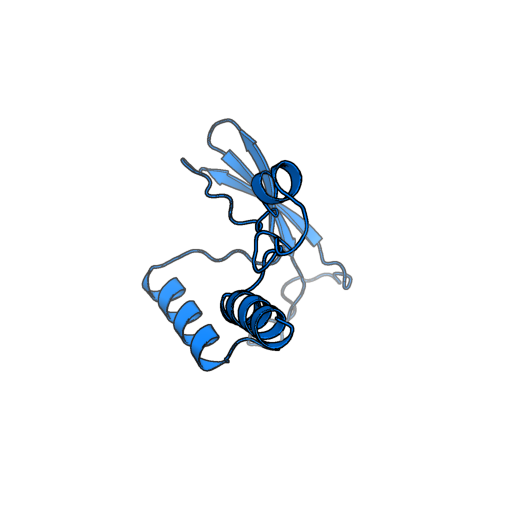 A CA 1
ATOM 716 C C . GLY A 1 92 ? -21.475 9.085 23.209 1.00 94.31 92 GLY A C 1
ATOM 717 O O . GLY A 1 92 ? -20.322 8.674 23.047 1.00 94.31 92 GLY A O 1
ATOM 718 N N . ASP A 1 93 ? -22.024 9.249 24.408 1.00 91.38 93 ASP A N 1
ATOM 719 C CA . ASP A 1 93 ? -21.297 8.967 25.643 1.00 91.38 93 ASP A CA 1
ATOM 720 C C . ASP A 1 93 ? -20.929 7.474 25.709 1.00 91.38 93 ASP A C 1
ATOM 722 O O . ASP A 1 93 ? -21.787 6.600 25.566 1.00 91.38 93 ASP A O 1
ATOM 726 N N . ASN A 1 94 ? -19.645 7.185 25.939 1.00 93.12 94 ASN A N 1
ATOM 727 C CA . ASN A 1 94 ? -19.044 5.841 25.962 1.00 93.12 94 ASN A CA 1
ATOM 728 C C . ASN A 1 94 ? -18.908 5.132 24.599 1.00 93.12 94 ASN A C 1
ATOM 730 O O . ASN A 1 94 ? -18.778 3.907 24.544 1.00 93.12 94 ASN A O 1
ATOM 734 N N . VAL A 1 95 ? -18.905 5.876 23.490 1.00 96.12 95 VAL A N 1
ATOM 735 C CA . VAL A 1 95 ? -18.564 5.345 22.162 1.00 96.12 95 VAL A CA 1
ATOM 736 C C . VAL A 1 95 ? -17.203 5.886 21.734 1.00 96.12 95 VAL A C 1
ATOM 738 O O . VAL A 1 95 ? -17.026 7.094 21.595 1.00 96.12 95 VAL A O 1
ATOM 741 N N . TYR A 1 96 ? -16.246 4.992 21.472 1.00 95.56 96 TYR A N 1
ATOM 742 C CA . TYR A 1 96 ? -14.857 5.357 21.184 1.00 95.56 96 TYR A CA 1
ATOM 743 C C . TYR A 1 96 ? -14.419 4.870 19.801 1.00 95.56 96 TYR A C 1
ATOM 745 O O . TYR A 1 96 ? -14.657 3.722 19.425 1.00 95.56 96 TYR A O 1
ATOM 753 N N . LEU A 1 97 ? -13.747 5.743 19.045 1.00 96.31 97 LEU A N 1
ATOM 754 C CA . LEU A 1 97 ? -13.156 5.417 17.747 1.00 96.31 97 LEU A CA 1
ATOM 755 C C . LEU A 1 97 ? -11.678 5.043 17.922 1.00 96.31 97 LEU A C 1
ATOM 757 O O . LEU A 1 97 ? -10.870 5.888 18.309 1.00 96.31 97 LEU A O 1
ATOM 761 N N . ILE A 1 98 ? -11.325 3.799 17.598 1.00 96.31 98 ILE A N 1
ATOM 762 C CA . ILE A 1 98 ? -9.977 3.234 17.780 1.00 96.31 98 ILE A CA 1
ATOM 763 C C . ILE A 1 98 ? -9.467 2.538 16.511 1.00 96.31 98 ILE A C 1
ATOM 765 O O . ILE A 1 98 ? -10.231 2.263 15.583 1.00 96.31 98 ILE A O 1
ATOM 769 N N . GLY A 1 99 ? -8.167 2.246 16.483 1.00 96.06 99 GLY A N 1
ATOM 770 C CA . GLY A 1 99 ? -7.498 1.486 15.431 1.00 96.06 99 GLY A CA 1
ATOM 771 C C . GLY A 1 99 ? -7.626 2.091 14.034 1.00 96.06 99 GLY A C 1
ATOM 772 O O . GLY A 1 99 ? -7.735 3.308 13.861 1.00 96.06 99 GLY A O 1
ATOM 773 N N . ASP A 1 100 ? -7.651 1.216 13.028 1.00 97.12 100 ASP A N 1
ATOM 774 C CA . ASP A 1 100 ? -7.659 1.608 11.614 1.00 97.12 100 ASP A CA 1
ATOM 775 C C . ASP A 1 100 ? -8.924 2.366 11.193 1.00 97.12 100 ASP A C 1
ATOM 777 O O . ASP A 1 100 ? -8.905 3.125 10.224 1.00 97.12 100 ASP A O 1
ATOM 781 N N . ALA A 1 101 ? -10.024 2.205 11.938 1.00 96.62 101 ALA A N 1
ATOM 782 C CA . ALA A 1 101 ? -11.234 2.995 11.734 1.00 96.62 101 ALA A CA 1
ATOM 783 C C . ALA A 1 101 ? -10.993 4.485 12.027 1.00 96.62 101 ALA A C 1
ATOM 785 O O . ALA A 1 101 ? -11.618 5.339 11.402 1.00 96.62 101 ALA A O 1
ATOM 786 N N . LYS A 1 102 ? -10.068 4.813 12.939 1.00 95.31 102 LYS A N 1
ATOM 787 C CA . LYS A 1 102 ? -9.598 6.183 13.181 1.00 95.31 102 LYS A CA 1
ATOM 788 C C . LYS A 1 102 ? -8.554 6.582 12.140 1.00 95.31 102 LYS A C 1
ATOM 790 O O . LYS A 1 102 ? -8.732 7.569 11.428 1.00 95.31 102 LYS A O 1
ATOM 795 N N . PHE A 1 103 ? -7.476 5.809 12.047 1.00 94.75 103 PHE A N 1
ATOM 796 C CA . PHE A 1 103 ? -6.343 6.071 11.164 1.00 94.75 103 PHE A CA 1
ATOM 797 C C . PHE A 1 103 ? -5.636 4.747 10.835 1.00 94.75 103 PHE A C 1
ATOM 799 O O . PHE A 1 103 ? -5.127 4.122 11.767 1.00 94.75 103 PHE A O 1
ATOM 806 N N . PRO A 1 104 ? -5.578 4.298 9.562 1.00 95.94 104 PRO A N 1
ATOM 807 C CA . PRO A 1 104 ? -5.012 3.004 9.216 1.00 95.94 104 PRO A CA 1
ATOM 808 C C . PRO A 1 104 ? -3.519 2.976 9.506 1.00 95.94 104 PRO A C 1
ATOM 810 O O . PRO A 1 104 ? -2.767 3.856 9.080 1.00 95.94 104 PRO A O 1
ATOM 813 N N . THR A 1 105 ? -3.089 1.958 10.232 1.00 93.56 105 THR A N 1
ATOM 814 C CA . THR A 1 105 ? -1.732 1.863 10.753 1.00 93.56 105 THR A CA 1
ATOM 815 C C . THR A 1 105 ? -1.292 0.399 10.825 1.00 93.56 105 THR A C 1
ATOM 817 O O . THR A 1 105 ? -1.881 -0.484 10.206 1.00 93.56 105 THR A O 1
ATOM 820 N N . ASN A 1 106 ? -0.175 0.125 11.493 1.00 92.75 106 ASN A N 1
ATOM 821 C CA . ASN A 1 106 ? 0.244 -1.242 11.757 1.00 92.75 106 ASN A CA 1
ATOM 822 C C . ASN A 1 106 ? -0.540 -1.834 12.946 1.00 92.75 106 ASN A C 1
ATOM 824 O O . ASN A 1 106 ? -1.113 -1.123 13.768 1.00 92.75 106 ASN A O 1
ATOM 828 N N . VAL A 1 107 ? -0.510 -3.161 13.067 1.00 94.62 107 VAL A N 1
ATOM 829 C CA . VAL A 1 107 ? -1.249 -3.895 14.108 1.00 94.62 107 VAL A CA 1
ATOM 830 C C . VAL A 1 107 ? -0.883 -3.446 15.530 1.00 94.62 107 VAL A C 1
ATOM 832 O O . VAL A 1 107 ? -1.752 -3.411 16.395 1.00 94.62 107 VAL A O 1
ATOM 835 N N . MET A 1 108 ? 0.378 -3.077 15.781 1.00 94.31 108 MET A N 1
ATOM 836 C CA . MET A 1 108 ? 0.822 -2.614 17.102 1.00 94.31 108 MET A CA 1
ATOM 837 C C . MET A 1 108 ? 0.096 -1.330 17.506 1.00 94.31 108 MET A C 1
ATOM 839 O O . MET A 1 108 ? -0.433 -1.260 18.607 1.00 94.31 108 MET A O 1
ATOM 843 N N . GLU A 1 109 ? 0.028 -0.349 16.610 1.00 94.69 109 GLU A N 1
ATOM 844 C CA . GLU A 1 109 ? -0.664 0.920 16.851 1.00 94.69 109 GLU A CA 1
ATOM 845 C C . GLU A 1 109 ? -2.179 0.722 17.004 1.00 94.69 109 GLU A C 1
ATOM 847 O O . GLU A 1 109 ? -2.810 1.364 17.840 1.00 94.69 109 GLU A O 1
ATOM 852 N N . ALA A 1 110 ? -2.775 -0.220 16.264 1.00 95.25 110 ALA A N 1
ATOM 853 C CA . ALA A 1 110 ? -4.183 -0.562 16.448 1.00 95.25 110 ALA A CA 1
ATOM 854 C C . ALA A 1 110 ? -4.452 -1.120 17.860 1.00 95.25 110 ALA A C 1
ATOM 856 O O . ALA A 1 110 ? -5.379 -0.665 18.531 1.00 95.25 110 ALA A O 1
ATOM 857 N N . ILE A 1 111 ? -3.609 -2.041 18.342 1.00 96.19 111 ILE A N 1
ATOM 858 C CA . ILE A 1 111 ? -3.688 -2.585 19.709 1.00 96.19 111 ILE A CA 1
ATOM 859 C C . ILE A 1 111 ? -3.437 -1.486 20.746 1.00 96.19 111 ILE A C 1
ATOM 861 O O . ILE A 1 111 ? -4.185 -1.371 21.715 1.00 96.19 111 ILE A O 1
ATOM 865 N N . TRP A 1 112 ? -2.410 -0.665 20.529 1.00 95.44 112 TRP A N 1
ATOM 866 C CA . TRP A 1 112 ? -2.044 0.431 21.420 1.00 95.44 112 TRP A CA 1
ATOM 867 C C . TRP A 1 112 ? -3.189 1.432 21.581 1.00 95.44 112 TRP A C 1
ATOM 869 O O . TRP A 1 112 ? -3.565 1.754 22.703 1.00 95.44 112 TRP A O 1
ATOM 879 N N . SER A 1 113 ? -3.837 1.820 20.480 1.00 94.81 113 SER A N 1
ATOM 880 C CA . SER A 1 113 ? -4.982 2.735 20.520 1.00 94.81 113 SER A CA 1
ATOM 881 C C . SER A 1 113 ? -6.161 2.198 21.342 1.00 94.81 113 SER A C 1
ATOM 883 O O . SER A 1 113 ? -6.868 2.969 21.984 1.00 94.81 113 SER A O 1
ATOM 885 N N . ALA A 1 114 ? -6.376 0.878 21.347 1.00 95.38 114 ALA A N 1
ATOM 886 C CA . ALA A 1 114 ? -7.409 0.249 22.165 1.00 95.38 114 ALA A CA 1
ATOM 887 C C . ALA A 1 114 ? -7.027 0.257 23.652 1.00 95.38 114 ALA A C 1
ATOM 889 O O . ALA A 1 114 ? -7.867 0.529 24.507 1.00 95.38 114 ALA A O 1
ATOM 890 N N . TYR A 1 115 ? -5.756 -0.028 23.945 1.00 96.81 115 TYR A N 1
ATOM 891 C CA . TYR A 1 115 ? -5.208 -0.017 25.297 1.00 96.81 115 TYR A CA 1
ATOM 892 C C . TYR A 1 115 ? -5.278 1.376 25.938 1.00 96.81 115 TYR A C 1
ATOM 894 O O . TYR A 1 115 ? -5.738 1.488 27.070 1.00 96.81 115 TYR A O 1
ATOM 902 N N . GLU A 1 116 ? -4.887 2.426 25.210 1.00 95.31 116 GLU A N 1
ATOM 903 C CA . GLU A 1 116 ? -4.943 3.810 25.701 1.00 95.31 116 GLU A CA 1
ATOM 904 C C . GLU A 1 116 ? -6.362 4.209 26.110 1.00 95.31 116 GLU A C 1
ATOM 906 O O . GLU A 1 116 ? -6.572 4.662 27.231 1.00 95.31 116 GLU A O 1
ATOM 911 N N . ILE A 1 117 ? -7.351 3.958 25.247 1.00 94.50 117 ILE A N 1
ATOM 912 C CA . ILE A 1 117 ? -8.751 4.270 25.555 1.00 94.50 117 ILE A CA 1
ATOM 913 C C . ILE A 1 117 ? -9.254 3.462 26.753 1.00 94.50 117 ILE A C 1
ATOM 915 O O . ILE A 1 117 ? -9.939 4.008 27.610 1.00 94.50 117 ILE A O 1
ATOM 919 N N . ALA A 1 118 ? -8.902 2.179 26.851 1.00 96.00 118 ALA A N 1
ATOM 920 C CA . ALA A 1 118 ? -9.328 1.341 27.968 1.00 96.00 118 ALA A CA 1
ATOM 921 C C . ALA A 1 118 ? -8.757 1.792 29.325 1.00 96.00 118 ALA A C 1
ATOM 923 O O . ALA A 1 118 ? -9.357 1.489 30.350 1.00 96.00 118 ALA A O 1
ATOM 924 N N . MET A 1 119 ? -7.617 2.492 29.351 1.00 96.31 119 MET A N 1
ATOM 925 C CA . MET A 1 119 ? -7.045 3.052 30.582 1.00 96.31 119 MET A CA 1
ATOM 926 C C . MET A 1 119 ? -7.728 4.343 31.053 1.00 96.31 119 MET A C 1
ATOM 928 O O . MET A 1 119 ? -7.554 4.727 32.209 1.00 96.31 119 MET A O 1
ATOM 932 N N . GLU A 1 120 ? -8.440 5.032 30.163 1.00 90.94 120 GLU A N 1
ATOM 933 C CA . GLU A 1 120 ? -9.118 6.303 30.447 1.00 90.94 120 GLU A CA 1
ATOM 934 C C . GLU A 1 120 ? -10.595 6.126 30.849 1.00 90.94 120 GLU A C 1
ATOM 936 O O . GLU A 1 120 ? -11.243 7.108 31.218 1.00 90.94 120 GLU A O 1
ATOM 941 N N . ILE A 1 121 ? -11.116 4.894 30.778 1.00 89.31 121 ILE A N 1
ATOM 942 C CA . ILE A 1 121 ? -12.476 4.492 31.186 1.00 89.31 121 ILE A CA 1
ATOM 943 C C . ILE A 1 121 ? -12.455 3.990 32.632 1.00 89.31 121 ILE A C 1
ATOM 945 O O . ILE A 1 121 ? -13.323 4.438 33.415 1.00 89.31 121 ILE A O 1
#

Radius of gyration: 21.94 Å; chains: 1; bounding box: 56×33×54 Å

InterPro domains:
  IPR036188 FAD/NAD(P)-binding domain superfamily [G3DSA:3.50.50.60] (7-79)

Foldseek 3Di:
DDDDPVVVVVVVVVCVVVVPDDAPQKDFDDDDPQKTKIKHFDDQQQDPVRDTPDPDDAPPRGDIDIDIDRHPDDDDDPDDDAACPVCVVDPDPPRDDAEVNVPDDDPVRRVVRVVVVVVVD